Protein AF-A0A7Y3KXP4-F1 (afdb_monomer_lite)

Sequence (86 aa):
MMKRSAFWPRGLARHLLTHPGDLLILGRAGWRFRRVGWWRRAHFLPLPDEAYWEFRRVTAVGTEGELDVASTLAAAKWSLLQPRAR

Foldseek 3Di:
DDDQQDPDAPCLVVVCVVPVVLVVLQVVLVVLCVVVVCVVDVPCPVPDDSVVVVVVQCVVQNPPDRPHNVVVSVVSVVSVPDDRDD

pLDDT: mean 79.28, std 11.66, range [44.88, 93.94]

Structure (mmCIF, N/CA/C/O backbone):
data_AF-A0A7Y3KXP4-F1
#
_entry.id   AF-A0A7Y3KXP4-F1
#
loop_
_atom_site.group_PDB
_atom_site.id
_atom_site.type_symbol
_atom_site.label_atom_id
_atom_site.label_alt_id
_atom_site.label_comp_id
_atom_site.label_asym_id
_atom_site.label_entity_id
_atom_site.label_seq_id
_atom_site.pdbx_PDB_ins_code
_atom_site.Cartn_x
_atom_site.Cartn_y
_atom_site.Cartn_z
_atom_site.occupancy
_atom_site.B_iso_or_equiv
_atom_site.auth_seq_id
_atom_site.auth_comp_id
_atom_site.auth_asym_id
_atom_site.auth_atom_id
_atom_site.pdbx_PDB_model_num
ATOM 1 N N . MET A 1 1 ? -2.266 -1.762 -29.601 1.00 44.88 1 MET A N 1
ATOM 2 C CA . MET A 1 1 ? -1.614 -2.821 -28.799 1.00 44.88 1 MET A CA 1
ATOM 3 C C . MET A 1 1 ? -1.693 -2.405 -27.332 1.00 44.88 1 MET A C 1
ATOM 5 O O . MET A 1 1 ? -0.864 -1.624 -26.887 1.00 44.88 1 MET A O 1
ATOM 9 N N . MET A 1 2 ? -2.761 -2.794 -26.623 1.00 51.12 2 MET A N 1
ATOM 10 C CA . MET A 1 2 ? -2.944 -2.445 -25.204 1.00 51.12 2 MET A CA 1
ATOM 11 C C . MET A 1 2 ? -1.887 -3.183 -24.376 1.00 51.12 2 MET A C 1
ATOM 13 O O . MET A 1 2 ? -1.785 -4.408 -24.447 1.00 51.12 2 MET A O 1
ATOM 17 N N . LYS A 1 3 ? -1.048 -2.440 -23.647 1.00 56.47 3 LYS A N 1
ATOM 18 C CA . LYS A 1 3 ? -0.088 -3.025 -22.707 1.00 56.47 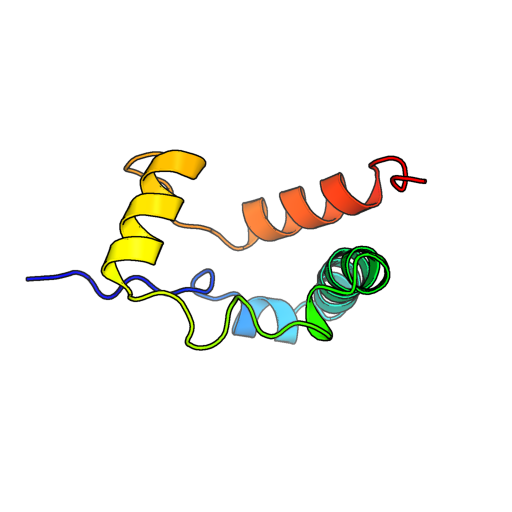3 LYS A CA 1
ATOM 19 C C . LYS A 1 3 ? -0.897 -3.606 -21.546 1.00 56.47 3 LYS A C 1
ATOM 21 O O . LYS A 1 3 ? -1.685 -2.885 -20.953 1.00 56.47 3 LYS A O 1
ATOM 26 N N . ARG A 1 4 ? -0.725 -4.898 -21.248 1.00 57.00 4 ARG A N 1
ATOM 27 C CA . ARG A 1 4 ? -1.371 -5.543 -20.095 1.00 57.00 4 ARG A CA 1
ATOM 28 C C . ARG A 1 4 ? -0.816 -4.920 -18.825 1.00 57.00 4 ARG A C 1
ATOM 30 O O . ARG A 1 4 ? 0.355 -5.126 -18.489 1.00 57.00 4 ARG A O 1
ATOM 37 N N . SER A 1 5 ? -1.639 -4.146 -18.146 1.00 60.84 5 SER A N 1
ATOM 38 C CA . SER A 1 5 ? -1.225 -3.434 -16.953 1.00 60.84 5 SER A CA 1
ATOM 39 C C . SER A 1 5 ? -1.437 -4.325 -15.746 1.00 60.84 5 SER A C 1
ATOM 41 O O . SER A 1 5 ? -2.564 -4.619 -15.356 1.00 60.84 5 SER A O 1
ATOM 43 N N . ALA A 1 6 ? -0.342 -4.796 -15.156 1.00 66.19 6 ALA A N 1
ATOM 44 C CA . ALA A 1 6 ? -0.435 -5.625 -13.969 1.00 66.19 6 ALA A CA 1
ATOM 45 C C . ALA A 1 6 ? -1.030 -4.807 -12.811 1.00 66.19 6 ALA A C 1
ATOM 47 O O . ALA A 1 6 ? -0.607 -3.687 -12.524 1.00 66.19 6 ALA A O 1
ATOM 48 N N . PHE A 1 7 ? -2.006 -5.392 -12.118 1.00 70.00 7 PHE A N 1
ATOM 49 C CA . PHE A 1 7 ? -2.519 -4.856 -10.854 1.00 70.00 7 PHE A CA 1
ATOM 50 C C . PHE A 1 7 ? -1.450 -4.815 -9.761 1.00 70.00 7 PHE A C 1
ATOM 52 O O . PHE A 1 7 ? -1.513 -3.991 -8.854 1.00 70.00 7 PHE A O 1
ATOM 59 N N . TRP A 1 8 ? -0.461 -5.700 -9.867 1.00 73.19 8 TRP A N 1
ATOM 60 C CA . TRP A 1 8 ? 0.578 -5.897 -8.872 1.00 73.19 8 TRP A CA 1
ATOM 61 C C . TRP A 1 8 ? 1.929 -5.391 -9.381 1.00 73.19 8 TRP A C 1
ATOM 63 O O . TRP A 1 8 ? 2.243 -5.613 -10.556 1.00 73.19 8 TRP A O 1
ATOM 73 N N . PRO A 1 9 ? 2.758 -4.792 -8.502 1.00 78.94 9 PRO A N 1
ATOM 74 C CA . PRO A 1 9 ? 4.142 -4.481 -8.822 1.00 78.94 9 PRO A CA 1
ATOM 75 C C . PRO A 1 9 ? 4.855 -5.720 -9.353 1.00 78.94 9 PRO A C 1
ATOM 77 O O . PRO A 1 9 ? 4.797 -6.804 -8.753 1.00 78.94 9 PRO A O 1
ATOM 80 N N . ARG A 1 10 ? 5.544 -5.571 -10.483 1.00 81.44 10 ARG A N 1
ATOM 81 C CA . ARG A 1 10 ? 6.338 -6.666 -11.041 1.00 81.44 10 ARG A CA 1
ATOM 82 C C . ARG A 1 10 ? 7.394 -7.092 -10.019 1.00 81.44 10 ARG A C 1
ATOM 84 O O . ARG A 1 10 ? 8.064 -6.261 -9.417 1.00 81.44 10 ARG A O 1
ATOM 91 N N . GLY A 1 11 ? 7.526 -8.400 -9.799 1.00 83.19 11 GLY A N 1
ATOM 92 C CA . GLY A 1 11 ? 8.502 -8.954 -8.854 1.00 83.19 11 GLY A CA 1
ATOM 93 C C . GLY A 1 11 ? 8.096 -8.909 -7.376 1.00 83.19 11 GLY A C 1
ATOM 94 O O . GLY A 1 11 ? 8.830 -9.461 -6.558 1.00 83.19 11 GLY A O 1
ATOM 95 N N . LEU A 1 12 ? 6.923 -8.360 -7.025 1.00 84.12 12 LEU A N 1
ATOM 96 C CA . LEU A 1 12 ? 6.448 -8.318 -5.635 1.00 84.12 12 LEU A CA 1
ATOM 97 C C . LEU A 1 12 ? 6.402 -9.709 -4.999 1.00 84.12 12 LEU A C 1
ATOM 99 O O . LEU A 1 12 ? 6.915 -9.903 -3.904 1.00 84.12 12 LEU A O 1
ATOM 103 N N . ALA A 1 13 ? 5.837 -10.693 -5.702 1.00 85.00 13 ALA A N 1
ATOM 104 C CA . ALA A 1 13 ? 5.734 -12.057 -5.189 1.00 85.00 13 ALA A CA 1
ATOM 105 C C . ALA A 1 13 ? 7.112 -12.637 -4.831 1.00 85.00 13 ALA A C 1
ATOM 107 O O . ALA A 1 13 ? 7.295 -13.179 -3.745 1.00 85.00 13 ALA A O 1
ATOM 108 N N . ARG A 1 14 ? 8.106 -12.455 -5.710 1.00 90.56 14 ARG A N 1
ATOM 109 C CA . ARG A 1 14 ? 9.480 -12.904 -5.461 1.00 90.56 14 ARG A CA 1
ATOM 110 C C . ARG A 1 14 ? 10.100 -12.176 -4.269 1.00 90.56 14 ARG A C 1
ATOM 112 O O . ARG A 1 14 ? 10.734 -12.826 -3.446 1.00 90.56 14 ARG A O 1
ATOM 119 N N . HIS A 1 15 ? 9.901 -10.862 -4.167 1.00 89.31 15 HIS A N 1
ATOM 120 C CA . HIS A 1 15 ? 10.408 -10.063 -3.049 1.00 89.31 15 HIS A CA 1
ATOM 121 C C . HIS A 1 15 ? 9.839 -10.525 -1.706 1.00 89.31 15 HIS A C 1
ATOM 123 O O . HIS A 1 15 ? 10.578 -10.660 -0.739 1.00 89.31 15 HIS A O 1
ATOM 129 N N . LEU A 1 16 ? 8.540 -10.821 -1.648 1.00 88.69 16 LEU A N 1
ATOM 130 C CA . LEU A 1 16 ? 7.891 -11.276 -0.416 1.00 88.69 16 LEU A CA 1
ATOM 131 C C . LEU A 1 16 ? 8.330 -12.678 0.009 1.00 88.69 16 LEU A C 1
ATOM 133 O O . LEU A 1 16 ? 8.364 -12.961 1.204 1.00 88.69 16 LEU A O 1
ATOM 137 N N . LEU A 1 17 ? 8.702 -13.534 -0.945 1.00 90.50 17 LEU A N 1
ATOM 138 C CA . LEU A 1 17 ? 9.293 -14.838 -0.643 1.00 90.50 17 LEU A CA 1
ATOM 139 C C . LEU A 1 17 ? 10.706 -14.710 -0.058 1.00 90.50 17 LEU A C 1
ATOM 141 O O . LEU A 1 17 ? 11.073 -15.502 0.804 1.00 90.50 17 LEU A O 1
ATOM 145 N N . THR A 1 18 ? 11.494 -13.726 -0.501 1.00 93.94 18 THR A N 1
ATOM 146 C CA . THR A 1 18 ? 12.855 -13.504 0.015 1.00 93.94 18 THR A CA 1
ATOM 147 C C . THR A 1 18 ? 12.895 -12.638 1.278 1.00 93.94 18 THR A C 1
ATOM 149 O O . THR A 1 18 ? 13.834 -12.762 2.059 1.00 93.94 18 THR A O 1
ATOM 152 N N . HIS A 1 19 ? 11.873 -11.807 1.516 1.00 89.81 19 HIS A N 1
ATOM 153 C CA . HIS A 1 19 ? 11.773 -10.889 2.658 1.00 89.81 19 HIS A CA 1
ATOM 154 C C . HIS A 1 19 ? 10.449 -11.082 3.422 1.00 89.81 19 HIS A C 1
ATOM 156 O O . HIS A 1 19 ? 9.523 -10.274 3.296 1.00 89.81 19 HIS A O 1
ATOM 162 N N . PRO A 1 20 ? 10.337 -12.113 4.280 1.00 89.75 20 PRO A N 1
ATOM 163 C CA . PRO A 1 20 ? 9.085 -12.422 4.979 1.00 89.75 20 PRO A CA 1
ATOM 164 C C . PRO A 1 20 ? 8.635 -11.318 5.953 1.00 89.75 20 PRO A C 1
ATOM 166 O O . PRO A 1 20 ? 7.446 -11.190 6.243 1.00 89.75 20 PRO A O 1
ATOM 169 N N . GLY A 1 21 ? 9.554 -10.476 6.439 1.00 91.62 21 GLY A N 1
ATOM 170 C CA . GLY A 1 21 ? 9.212 -9.320 7.275 1.00 91.62 21 GLY A CA 1
ATOM 171 C C . GLY A 1 21 ? 8.362 -8.275 6.541 1.00 91.62 21 GLY A C 1
ATOM 172 O O . GLY A 1 21 ? 7.437 -7.709 7.125 1.00 91.62 21 GLY A O 1
ATOM 173 N N . ASP A 1 22 ? 8.604 -8.070 5.245 1.00 91.81 22 ASP A N 1
ATOM 174 C CA . ASP A 1 22 ? 7.853 -7.110 4.430 1.00 91.81 22 ASP A CA 1
ATOM 175 C C . ASP A 1 22 ? 6.416 -7.580 4.172 1.00 91.81 22 ASP A C 1
ATOM 177 O O . ASP A 1 22 ? 5.489 -6.766 4.116 1.00 91.81 22 ASP A O 1
ATOM 181 N N . LEU A 1 23 ? 6.198 -8.898 4.125 1.00 90.38 23 LEU A N 1
ATOM 182 C CA . LEU A 1 23 ? 4.857 -9.479 4.070 1.00 90.38 23 LEU A CA 1
ATOM 183 C C . LEU A 1 23 ? 4.027 -9.076 5.296 1.00 90.38 23 LEU A C 1
ATOM 185 O O . LEU A 1 23 ? 2.856 -8.719 5.159 1.00 90.38 23 LEU A O 1
ATOM 189 N N . LEU A 1 24 ? 4.635 -9.066 6.488 1.00 92.62 24 LEU A N 1
ATOM 190 C CA . LEU A 1 24 ? 3.958 -8.621 7.707 1.00 92.62 24 LEU A CA 1
ATOM 191 C C . LEU A 1 24 ? 3.623 -7.128 7.659 1.00 92.62 24 LEU A C 1
ATOM 193 O O . LEU A 1 24 ? 2.556 -6.732 8.128 1.00 92.62 24 LEU A O 1
ATOM 197 N N . ILE A 1 25 ? 4.494 -6.294 7.086 1.00 93.00 25 ILE A N 1
ATOM 198 C CA . ILE A 1 25 ? 4.241 -4.854 6.927 1.00 93.00 25 ILE A CA 1
ATOM 199 C C . ILE A 1 25 ? 3.032 -4.629 6.016 1.00 93.00 25 ILE A C 1
ATOM 201 O O . ILE A 1 25 ? 2.088 -3.940 6.414 1.00 93.00 25 ILE A O 1
ATOM 205 N N . LEU A 1 26 ? 3.026 -5.252 4.834 1.00 90.44 26 LEU A N 1
ATOM 206 C CA . LEU A 1 26 ? 1.913 -5.164 3.886 1.00 90.44 26 LEU A CA 1
ATOM 207 C C . LEU A 1 26 ? 0.615 -5.704 4.494 1.00 90.44 26 LEU A C 1
ATOM 209 O O . LEU A 1 26 ? -0.423 -5.044 4.427 1.00 90.44 26 LEU A O 1
ATOM 213 N N . GLY A 1 27 ? 0.683 -6.859 5.160 1.00 90.69 27 GLY A N 1
ATOM 214 C CA . GLY A 1 27 ? -0.458 -7.463 5.842 1.00 90.69 27 GLY A CA 1
ATOM 215 C C . GLY A 1 27 ? -1.031 -6.560 6.936 1.00 90.69 27 GLY A C 1
ATOM 216 O O . GLY A 1 27 ? -2.243 -6.361 7.001 1.00 90.69 27 GLY A O 1
ATOM 217 N N . ARG A 1 28 ? -0.181 -5.941 7.768 1.00 91.31 28 ARG A N 1
ATOM 2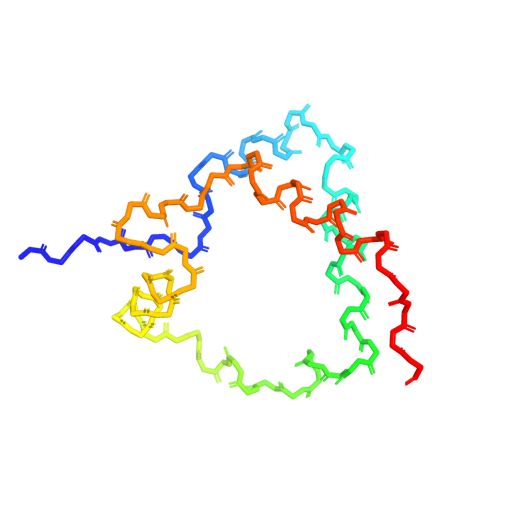18 C CA . ARG A 1 28 ? -0.616 -5.001 8.818 1.00 91.31 28 ARG A CA 1
ATOM 219 C C . ARG A 1 28 ? -1.227 -3.734 8.232 1.00 91.31 28 ARG A C 1
ATOM 221 O O . ARG A 1 28 ? -2.229 -3.260 8.768 1.00 91.31 28 ARG A O 1
ATOM 228 N N . ALA A 1 29 ? -0.649 -3.192 7.159 1.00 90.00 29 ALA A N 1
ATOM 229 C CA . ALA A 1 29 ? -1.195 -2.028 6.469 1.00 90.00 29 ALA A CA 1
ATOM 230 C C . ALA A 1 29 ? -2.587 -2.345 5.894 1.00 90.00 29 ALA A C 1
ATOM 232 O O . ALA A 1 29 ? -3.546 -1.631 6.185 1.00 90.00 29 ALA A O 1
ATOM 233 N N . GLY A 1 30 ? -2.735 -3.482 5.205 1.00 86.75 30 GLY A N 1
ATOM 234 C CA . GLY A 1 30 ? -4.025 -3.974 4.710 1.00 86.75 30 GLY A CA 1
ATOM 235 C C . GLY A 1 30 ? -5.048 -4.213 5.827 1.00 86.75 30 GLY A C 1
ATOM 236 O O . GLY A 1 30 ? -6.211 -3.817 5.726 1.00 86.75 30 GLY A O 1
ATOM 237 N N . TRP A 1 31 ? -4.615 -4.789 6.952 1.00 87.00 31 TRP A N 1
ATOM 238 C CA . TRP A 1 31 ? -5.489 -5.080 8.090 1.00 87.00 31 TRP A CA 1
ATOM 239 C C . TRP A 1 31 ? -6.090 -3.830 8.737 1.00 87.00 31 TRP A C 1
ATOM 241 O O . TRP A 1 31 ? -7.198 -3.892 9.275 1.00 87.00 31 TRP A O 1
ATOM 251 N N . ARG A 1 32 ? -5.411 -2.675 8.669 1.00 85.44 32 ARG A N 1
ATOM 252 C CA . ARG A 1 32 ? -5.968 -1.401 9.162 1.00 85.44 32 ARG A CA 1
ATOM 253 C C . ARG A 1 32 ? -7.263 -1.041 8.446 1.00 85.44 32 ARG A C 1
ATOM 255 O O . ARG A 1 32 ? -8.200 -0.584 9.099 1.00 85.44 32 ARG A O 1
ATOM 262 N N . PHE A 1 33 ? -7.357 -1.329 7.149 1.00 75.62 33 PHE A N 1
ATOM 263 C CA . PHE A 1 33 ? -8.579 -1.088 6.394 1.00 75.62 33 PHE A CA 1
ATOM 264 C C . PHE A 1 33 ? -9.730 -1.979 6.875 1.00 75.62 33 PHE A C 1
ATOM 266 O O . PHE A 1 33 ? -10.875 -1.559 6.802 1.00 75.62 33 PHE A O 1
ATOM 273 N N . ARG A 1 34 ? -9.497 -3.158 7.473 1.00 78.31 34 ARG A N 1
ATOM 274 C CA . ARG A 1 34 ? -10.568 -4.088 7.906 1.00 78.31 34 ARG A CA 1
ATOM 275 C C . ARG A 1 34 ? -11.702 -3.424 8.708 1.00 78.31 34 ARG A C 1
ATOM 277 O O . ARG A 1 34 ? -12.853 -3.849 8.585 1.00 78.31 34 ARG A O 1
ATOM 284 N N . ARG A 1 35 ? -11.396 -2.392 9.508 1.00 71.94 35 ARG A N 1
ATOM 285 C CA . ARG A 1 35 ? -12.379 -1.653 10.325 1.00 71.94 35 ARG A CA 1
ATOM 286 C C . ARG A 1 35 ? -13.387 -0.845 9.512 1.00 71.94 35 ARG A C 1
ATOM 288 O O . ARG A 1 35 ? -14.531 -0.764 9.933 1.00 71.94 35 ARG A O 1
ATOM 295 N N . VAL A 1 36 ? -13.010 -0.336 8.338 1.00 74.69 36 VAL A N 1
ATOM 296 C CA . VAL A 1 36 ? -13.950 0.348 7.430 1.00 74.69 36 VAL A CA 1
ATOM 297 C C . VAL A 1 36 ? -14.876 -0.630 6.701 1.00 74.69 36 VAL A C 1
ATOM 299 O O . VAL A 1 36 ? -15.683 -0.225 5.874 1.00 74.69 36 VAL A O 1
ATOM 302 N N . GLY A 1 37 ? -14.781 -1.936 6.990 1.00 71.81 37 GLY A N 1
ATOM 303 C CA . GLY A 1 37 ? -15.677 -2.935 6.412 1.00 71.81 37 GLY A CA 1
ATOM 304 C C . GLY A 1 37 ? -15.552 -3.058 4.893 1.00 71.81 37 GLY A C 1
ATOM 305 O O . GLY A 1 37 ? -16.417 -3.669 4.280 1.00 71.81 37 GLY A O 1
ATOM 306 N N . TRP A 1 38 ? -14.479 -2.528 4.292 1.00 70.31 38 TRP A N 1
ATOM 307 C CA . TRP A 1 38 ? -14.247 -2.559 2.841 1.00 70.31 38 TRP A CA 1
ATOM 308 C C . TRP A 1 38 ? -14.322 -3.981 2.271 1.00 70.31 38 TRP A C 1
ATOM 310 O O . TRP A 1 38 ? -14.880 -4.192 1.212 1.00 70.31 38 TRP A O 1
ATOM 320 N N . TRP A 1 39 ? -13.827 -4.970 3.015 1.00 71.31 39 TRP A N 1
ATOM 321 C CA . TRP A 1 39 ? -13.898 -6.393 2.681 1.00 71.31 39 TRP A CA 1
ATOM 322 C C . TRP A 1 39 ? -15.291 -7.021 2.866 1.00 71.31 39 TRP A C 1
ATOM 324 O O . TRP A 1 39 ? -15.570 -8.062 2.286 1.00 71.31 39 TRP A O 1
ATOM 334 N N . ARG A 1 40 ? -16.172 -6.410 3.674 1.00 73.25 40 ARG A N 1
ATOM 335 C CA . ARG A 1 40 ? -17.558 -6.872 3.884 1.00 73.25 40 ARG A CA 1
ATOM 336 C C . ARG A 1 40 ? -18.497 -6.410 2.777 1.00 73.25 40 ARG A C 1
ATOM 338 O O . ARG A 1 40 ? -19.547 -7.013 2.592 1.00 73.25 40 ARG A O 1
ATOM 345 N N . ARG A 1 41 ? -18.148 -5.333 2.070 1.00 67.81 41 ARG A N 1
ATOM 346 C CA . ARG A 1 41 ? -18.895 -4.867 0.906 1.00 67.81 41 ARG A CA 1
ATOM 347 C C . ARG A 1 41 ? -18.031 -5.046 -0.329 1.00 67.81 41 ARG A C 1
ATOM 349 O O . ARG A 1 41 ? -17.084 -4.299 -0.537 1.00 67.81 41 ARG A O 1
ATOM 356 N N . ALA A 1 42 ? -18.380 -6.022 -1.156 1.00 62.34 42 ALA A N 1
ATOM 357 C CA . ALA A 1 42 ? -17.684 -6.335 -2.399 1.00 62.34 42 ALA A CA 1
ATOM 358 C C . ALA A 1 42 ? -17.894 -5.263 -3.495 1.00 62.34 42 ALA A C 1
ATOM 360 O O . ALA A 1 42 ? -18.149 -5.593 -4.642 1.00 62.34 42 ALA A O 1
ATOM 361 N N . HIS A 1 43 ? -17.778 -3.968 -3.178 1.00 57.00 43 HIS A N 1
ATOM 362 C CA . HIS A 1 43 ? -17.894 -2.880 -4.160 1.00 57.00 43 HIS A CA 1
ATOM 363 C C . HIS A 1 43 ? -16.750 -2.871 -5.191 1.00 57.00 43 HIS A C 1
ATOM 365 O O . HIS A 1 43 ? -16.785 -2.092 -6.136 1.00 57.00 43 HIS A O 1
ATOM 371 N N . PHE A 1 44 ? -15.731 -3.711 -4.991 1.00 59.62 44 PHE A N 1
ATOM 372 C CA . PHE A 1 44 ? -14.528 -3.814 -5.822 1.00 59.62 44 PHE A CA 1
ATOM 373 C C . PHE A 1 44 ? -14.425 -5.170 -6.537 1.00 59.62 44 PHE A C 1
ATOM 375 O O . PHE A 1 44 ? -13.352 -5.528 -7.021 1.00 59.62 44 PHE A O 1
ATOM 382 N N . LEU A 1 45 ? -15.513 -5.949 -6.544 1.00 65.06 45 LEU A N 1
ATOM 383 C CA . LEU A 1 45 ? -15.629 -7.178 -7.321 1.00 65.06 45 LEU A CA 1
ATOM 384 C C . LEU A 1 45 ? -16.820 -7.035 -8.285 1.00 65.06 45 LEU A C 1
ATOM 386 O O . LEU A 1 45 ? -17.942 -6.853 -7.812 1.00 65.06 45 LEU A O 1
ATOM 390 N N . PRO A 1 46 ? -16.599 -7.106 -9.611 1.00 64.38 46 PRO A N 1
ATOM 391 C CA . PRO A 1 46 ? -15.366 -7.535 -10.278 1.00 64.38 46 PRO A CA 1
ATOM 392 C C . PRO A 1 46 ? -14.234 -6.505 -10.155 1.00 64.38 46 PRO A C 1
ATOM 394 O O . PRO A 1 46 ? -14.485 -5.304 -10.051 1.00 64.38 46 PRO A O 1
ATOM 397 N N . LEU A 1 47 ? -12.987 -6.999 -10.122 1.00 70.38 47 LEU A N 1
ATOM 398 C CA . LEU A 1 47 ? -11.798 -6.151 -10.233 1.00 70.38 47 LEU A CA 1
ATOM 399 C C . LEU A 1 47 ? -12.018 -5.174 -11.397 1.00 70.38 47 LEU A C 1
ATOM 401 O O . LEU A 1 47 ? -12.552 -5.603 -12.425 1.00 70.38 47 LEU A O 1
ATOM 405 N N . PRO A 1 48 ? -11.675 -3.884 -11.238 1.00 71.19 48 PRO A N 1
ATOM 406 C CA . PRO A 1 48 ? -11.920 -2.914 -12.292 1.00 71.19 48 PRO A CA 1
ATOM 407 C C . PRO A 1 48 ? -11.298 -3.388 -13.602 1.00 71.19 48 PRO A C 1
ATOM 409 O O . PRO A 1 48 ? -10.225 -3.984 -13.580 1.00 71.19 48 PRO A O 1
ATOM 412 N N . ASP A 1 49 ? -11.955 -3.099 -14.725 1.00 80.50 49 ASP A N 1
ATOM 413 C CA . ASP A 1 49 ? -11.387 -3.375 -16.043 1.00 80.50 49 ASP A CA 1
ATOM 414 C C . ASP A 1 49 ? -9.968 -2.788 -16.165 1.00 80.50 49 ASP A C 1
ATOM 416 O O . ASP A 1 49 ? -9.651 -1.753 -15.563 1.00 80.50 49 ASP A O 1
ATOM 420 N N . GLU A 1 50 ? -9.108 -3.451 -16.941 1.00 80.19 50 GLU A N 1
ATOM 421 C CA . GLU A 1 50 ? -7.704 -3.062 -17.103 1.00 80.19 50 GLU A CA 1
ATOM 422 C C . GLU A 1 50 ? -7.561 -1.600 -17.559 1.00 80.19 50 GLU A C 1
ATOM 424 O O . GLU A 1 50 ? -6.662 -0.901 -17.087 1.00 80.19 50 GLU A O 1
ATOM 429 N N . ALA A 1 51 ? -8.473 -1.094 -18.401 1.00 82.75 51 ALA A N 1
ATOM 430 C CA . ALA A 1 51 ? -8.450 0.292 -18.863 1.00 82.75 51 ALA A CA 1
ATOM 431 C C . ALA A 1 51 ? -8.788 1.285 -17.743 1.00 82.75 51 ALA A C 1
ATOM 433 O O . ALA A 1 51 ? -8.161 2.341 -17.631 1.00 82.75 51 ALA A O 1
ATOM 434 N N . TYR A 1 52 ? -9.740 0.941 -16.870 1.00 83.56 52 TYR A N 1
ATOM 435 C CA . TYR A 1 52 ? -10.039 1.767 -15.702 1.00 83.56 52 TYR A CA 1
ATOM 436 C C . TYR A 1 52 ? -8.884 1.744 -14.699 1.00 83.56 52 TYR A C 1
ATOM 438 O O . TYR A 1 52 ? -8.546 2.776 -14.117 1.00 83.56 52 TYR A O 1
ATOM 446 N N . TRP A 1 53 ? -8.242 0.589 -14.510 1.00 81.12 53 TRP A N 1
ATOM 447 C CA . TRP A 1 53 ? -7.053 0.488 -13.668 1.00 81.12 53 TRP A CA 1
ATOM 448 C C . TRP A 1 53 ? -5.882 1.310 -14.216 1.00 81.12 53 TRP A C 1
ATOM 450 O O . TRP A 1 53 ? -5.217 2.006 -13.448 1.00 81.12 53 TRP A O 1
ATOM 460 N N . GLU A 1 54 ? -5.654 1.272 -15.530 1.00 82.31 54 GLU A N 1
ATOM 461 C CA . GLU A 1 54 ? -4.676 2.119 -16.218 1.00 82.31 54 GLU A CA 1
ATOM 462 C C . GLU A 1 54 ? -4.942 3.593 -15.973 1.00 82.31 54 GLU A C 1
ATOM 464 O O . GLU A 1 54 ? -4.068 4.296 -15.466 1.00 82.31 54 GLU A O 1
ATOM 469 N N . PHE A 1 55 ? -6.170 4.034 -16.241 1.00 84.00 5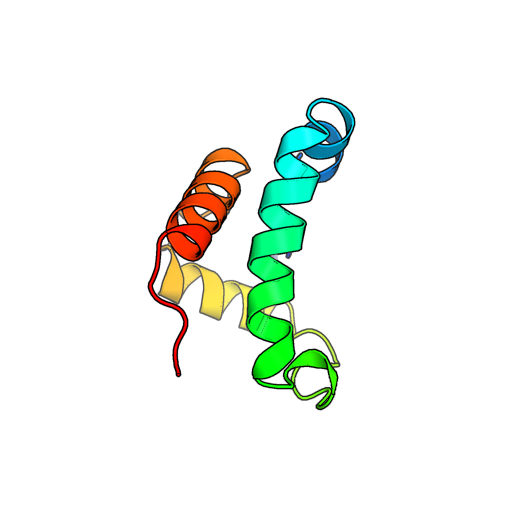5 PHE A N 1
ATOM 470 C CA . PHE A 1 55 ? -6.595 5.402 -15.991 1.00 84.00 55 PHE A CA 1
ATOM 471 C C . PHE A 1 55 ? -6.328 5.809 -14.537 1.00 84.00 55 PHE A C 1
ATOM 473 O O . PHE A 1 55 ? -5.642 6.798 -14.284 1.00 84.00 55 PHE A O 1
ATOM 480 N N . ARG A 1 56 ? -6.791 5.008 -13.566 1.00 83.94 56 ARG A N 1
ATOM 481 C CA . ARG A 1 56 ? -6.618 5.297 -12.135 1.00 83.94 56 ARG A CA 1
ATOM 482 C C . ARG A 1 56 ? -5.154 5.374 -11.724 1.00 83.94 56 ARG A C 1
ATOM 484 O O . ARG A 1 56 ? -4.813 6.235 -10.915 1.00 83.94 56 ARG A O 1
ATOM 491 N N . ARG A 1 57 ? -4.300 4.498 -12.254 1.00 82.06 57 ARG A N 1
ATOM 492 C CA . ARG A 1 57 ? -2.868 4.500 -11.944 1.00 82.06 57 ARG A CA 1
ATOM 493 C C . ARG A 1 57 ? -2.177 5.719 -12.533 1.00 82.06 57 ARG A C 1
ATOM 495 O O . ARG A 1 57 ? -1.475 6.399 -11.797 1.00 82.06 57 ARG A O 1
ATOM 502 N N . VAL A 1 58 ? -2.421 6.028 -13.808 1.00 84.31 58 VAL A N 1
ATOM 503 C CA . VAL A 1 58 ? -1.853 7.211 -14.469 1.00 84.31 58 VAL A CA 1
ATOM 504 C C . VAL A 1 58 ? -2.293 8.489 -13.757 1.00 84.31 58 VAL A C 1
ATOM 506 O O . VAL A 1 58 ? -1.472 9.367 -13.525 1.00 84.31 58 VAL A O 1
ATOM 509 N N . THR A 1 59 ? -3.555 8.589 -13.332 1.00 84.00 59 THR A N 1
ATOM 510 C CA . THR A 1 59 ? -4.019 9.746 -12.551 1.00 84.00 59 THR A CA 1
ATOM 511 C C . THR A 1 59 ? -3.369 9.824 -11.166 1.00 84.00 59 THR A C 1
ATOM 513 O O . THR A 1 59 ? -3.109 10.920 -10.682 1.00 84.00 59 THR A O 1
ATOM 516 N N . ALA A 1 60 ? -3.121 8.690 -10.506 1.00 80.75 60 ALA A N 1
ATOM 517 C CA . ALA A 1 60 ? -2.592 8.671 -9.141 1.00 80.75 60 ALA A CA 1
ATOM 518 C C . ALA A 1 60 ? -1.061 8.802 -9.059 1.00 80.75 60 ALA A C 1
ATOM 520 O O . ALA A 1 60 ? -0.558 9.362 -8.088 1.00 80.75 60 ALA A O 1
ATOM 521 N N . VAL A 1 61 ? -0.330 8.255 -10.034 1.00 75.12 61 VAL A N 1
ATOM 522 C CA . VAL A 1 61 ? 1.139 8.095 -10.004 1.00 75.12 61 VAL A CA 1
ATOM 523 C C . VAL A 1 61 ? 1.825 8.803 -11.185 1.00 75.12 61 VAL A C 1
ATOM 525 O O . VAL A 1 61 ? 3.034 8.999 -11.163 1.00 75.12 61 VAL A O 1
ATOM 528 N N . GLY A 1 62 ? 1.073 9.237 -12.201 1.00 80.06 62 GLY A N 1
ATOM 529 C CA . GLY A 1 62 ? 1.602 9.844 -13.427 1.00 80.06 62 GLY A CA 1
ATOM 530 C C . GLY A 1 62 ? 1.845 8.835 -14.558 1.00 80.06 62 GLY A C 1
ATOM 531 O O . GLY A 1 62 ? 1.745 7.621 -14.376 1.00 80.06 62 GLY A O 1
ATOM 532 N N . THR A 1 63 ? 2.165 9.343 -15.752 1.00 66.00 63 THR A N 1
ATOM 533 C CA . THR A 1 63 ? 2.344 8.577 -17.007 1.00 66.00 63 THR A CA 1
ATOM 534 C C . THR A 1 63 ? 3.527 7.602 -16.996 1.00 66.00 63 THR A C 1
ATOM 536 O O . THR A 1 63 ? 3.558 6.676 -17.802 1.00 66.00 63 THR A O 1
ATOM 539 N N . GLU A 1 64 ? 4.474 7.782 -16.076 1.00 65.62 64 GLU A N 1
ATOM 540 C CA . GLU A 1 64 ? 5.646 6.913 -15.867 1.00 65.62 64 GLU A CA 1
ATOM 541 C C . GLU A 1 64 ? 5.493 5.999 -14.640 1.00 65.62 64 GLU A C 1
ATOM 543 O O . GLU A 1 64 ? 6.391 5.227 -14.310 1.00 65.62 64 GLU A O 1
ATOM 548 N N . GLY A 1 65 ? 4.350 6.079 -13.952 1.00 61.91 65 GLY A N 1
ATOM 549 C CA . GLY A 1 65 ? 4.106 5.440 -12.667 1.00 61.91 65 GLY A CA 1
ATOM 550 C C . GLY A 1 65 ? 3.863 3.938 -12.760 1.00 61.91 65 GLY A C 1
ATOM 551 O O . GLY A 1 65 ? 2.759 3.469 -12.473 1.00 61.91 65 GLY A O 1
ATOM 552 N N . GLU A 1 66 ? 4.875 3.155 -13.140 1.00 68.69 66 GLU A N 1
ATOM 553 C CA . GLU A 1 66 ? 4.884 1.744 -12.757 1.00 68.69 66 GLU A CA 1
ATOM 554 C C . GLU A 1 66 ? 4.982 1.664 -11.228 1.00 68.69 66 GLU A C 1
ATOM 556 O O . GLU A 1 66 ? 5.851 2.266 -10.599 1.00 68.69 66 GLU A O 1
ATOM 561 N N . LEU A 1 67 ? 4.059 0.923 -10.613 1.00 74.12 67 LEU A N 1
ATOM 562 C CA . LEU A 1 67 ? 4.172 0.601 -9.197 1.00 74.12 67 LEU A CA 1
ATOM 563 C C . LEU A 1 67 ? 5.345 -0.364 -9.041 1.00 74.12 67 LEU A C 1
ATOM 565 O O . LEU A 1 67 ? 5.264 -1.510 -9.485 1.00 74.12 67 LEU A O 1
ATOM 569 N N . ASP A 1 68 ? 6.426 0.090 -8.417 1.00 84.69 68 ASP A N 1
ATOM 570 C CA . ASP A 1 68 ? 7.547 -0.760 -8.042 1.00 84.69 68 ASP A CA 1
ATOM 571 C C . ASP A 1 68 ? 7.386 -1.297 -6.608 1.00 84.69 68 ASP A C 1
ATOM 573 O O . ASP A 1 68 ? 6.528 -0.879 -5.816 1.00 84.69 68 ASP A O 1
ATOM 577 N N . VAL A 1 69 ? 8.197 -2.299 -6.270 1.00 87.50 69 VAL A N 1
ATOM 578 C CA . VAL A 1 69 ? 8.144 -2.938 -4.949 1.00 87.50 69 VAL A CA 1
ATOM 579 C C . VAL A 1 69 ? 8.565 -1.956 -3.850 1.00 87.50 69 VAL A C 1
ATOM 581 O O . VAL A 1 69 ? 7.949 -1.929 -2.783 1.00 87.50 69 VAL A O 1
ATOM 584 N N . ALA A 1 70 ? 9.573 -1.121 -4.113 1.00 88.88 70 ALA A N 1
ATOM 585 C CA . ALA A 1 70 ? 10.125 -0.191 -3.134 1.00 88.88 70 ALA A CA 1
ATOM 586 C C . ALA A 1 70 ? 9.105 0.876 -2.713 1.00 88.88 70 ALA A C 1
ATOM 588 O O . ALA A 1 70 ? 8.855 1.047 -1.517 1.00 88.88 70 ALA A O 1
ATOM 589 N N . SER A 1 71 ? 8.449 1.531 -3.672 1.00 85.38 71 SER A N 1
ATOM 590 C CA . SER A 1 71 ? 7.420 2.541 -3.410 1.00 85.38 71 SER A CA 1
ATOM 591 C C . SER A 1 71 ? 6.193 1.925 -2.749 1.00 85.38 71 SER A C 1
ATOM 593 O O . SER A 1 71 ? 5.618 2.522 -1.841 1.00 85.38 71 SER A O 1
ATOM 595 N N . THR A 1 72 ? 5.832 0.691 -3.121 1.00 87.88 72 THR A N 1
ATOM 596 C CA . THR A 1 72 ? 4.740 -0.049 -2.468 1.00 87.88 72 THR A CA 1
ATOM 597 C C . THR A 1 72 ? 5.028 -0.273 -0.980 1.00 87.88 72 THR A C 1
ATOM 599 O O . THR A 1 72 ? 4.172 -0.026 -0.126 1.00 87.88 72 THR A O 1
ATOM 602 N N . LEU A 1 73 ? 6.249 -0.693 -0.638 1.00 91.88 73 LEU A N 1
ATOM 603 C CA . LEU A 1 73 ? 6.662 -0.881 0.754 1.00 91.88 73 LEU A CA 1
ATOM 604 C C . LEU A 1 73 ? 6.795 0.445 1.505 1.00 91.88 73 LEU A C 1
ATOM 606 O O . LEU A 1 73 ? 6.399 0.521 2.669 1.00 91.88 73 LEU A O 1
ATOM 610 N N . ALA A 1 74 ? 7.314 1.490 0.858 1.00 90.69 74 ALA A N 1
ATOM 611 C CA . ALA A 1 74 ? 7.388 2.829 1.432 1.00 90.69 74 ALA A CA 1
ATOM 612 C C . ALA A 1 74 ? 5.988 3.358 1.781 1.00 90.6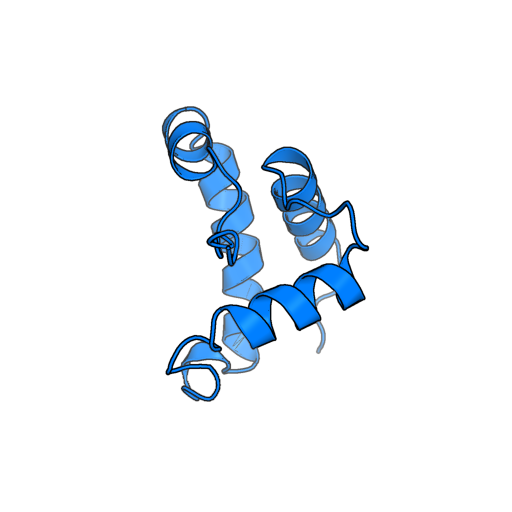9 74 ALA A C 1
ATOM 614 O O . ALA A 1 74 ? 5.763 3.800 2.909 1.00 90.69 74 ALA A O 1
ATOM 615 N N . ALA A 1 75 ? 5.023 3.214 0.869 1.00 88.38 75 ALA A N 1
ATOM 616 C CA . ALA A 1 75 ? 3.629 3.581 1.099 1.00 88.38 75 ALA A CA 1
ATOM 617 C C . ALA A 1 75 ? 2.999 2.775 2.249 1.00 88.38 75 ALA A C 1
ATOM 619 O O . ALA A 1 75 ? 2.306 3.338 3.100 1.00 88.38 75 ALA A O 1
ATOM 620 N N . ALA A 1 76 ? 3.272 1.469 2.333 1.00 91.25 76 ALA A N 1
ATOM 621 C CA . ALA A 1 76 ? 2.776 0.632 3.424 1.00 91.25 76 ALA A CA 1
ATOM 622 C C . ALA A 1 76 ? 3.362 1.041 4.784 1.00 91.25 76 ALA A C 1
ATOM 624 O O . ALA A 1 76 ? 2.619 1.188 5.757 1.00 91.25 76 ALA A O 1
ATOM 625 N N . LYS A 1 77 ? 4.675 1.292 4.852 1.00 93.81 77 LYS A N 1
ATOM 626 C CA . LYS A 1 77 ? 5.348 1.803 6.057 1.00 93.81 77 LYS A CA 1
ATOM 627 C C . LYS A 1 77 ? 4.773 3.157 6.469 1.00 93.81 77 LYS A C 1
ATOM 629 O O . LYS A 1 77 ? 4.391 3.325 7.625 1.00 93.81 77 LYS A O 1
ATOM 634 N N . TRP A 1 78 ? 4.619 4.079 5.519 1.00 92.31 78 TRP A N 1
ATOM 635 C CA . TRP A 1 78 ? 3.991 5.380 5.751 1.00 92.31 78 TRP A CA 1
ATOM 636 C C . TRP A 1 78 ? 2.563 5.244 6.298 1.00 92.31 78 TRP A C 1
ATOM 638 O O . TRP A 1 78 ? 2.225 5.892 7.287 1.00 92.31 78 TRP A O 1
ATOM 648 N N . SER A 1 79 ? 1.744 4.350 5.733 1.00 90.19 79 SER A N 1
ATOM 649 C CA . SER A 1 79 ? 0.371 4.084 6.193 1.00 90.19 79 SER A CA 1
ATOM 650 C C . SER A 1 79 ? 0.314 3.603 7.649 1.00 90.19 79 SER A C 1
ATOM 652 O O . SER A 1 79 ? -0.592 3.968 8.406 1.00 90.19 79 SER A O 1
ATOM 654 N N . LEU A 1 80 ? 1.296 2.802 8.075 1.00 90.88 80 LEU A N 1
ATOM 655 C CA . LEU A 1 80 ? 1.385 2.333 9.457 1.00 90.88 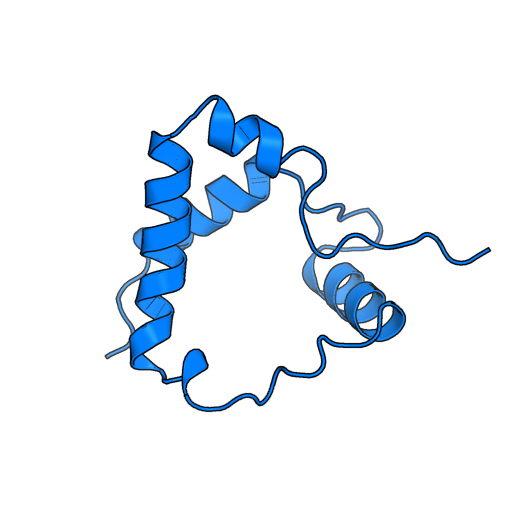80 LEU A CA 1
ATOM 656 C C . LEU A 1 80 ? 1.703 3.460 10.447 1.00 90.88 80 LEU A C 1
ATOM 658 O O . LEU A 1 80 ? 1.212 3.388 11.576 1.00 90.88 80 LEU A O 1
ATOM 662 N N . LEU A 1 81 ? 2.455 4.480 10.017 1.00 92.19 81 LEU A N 1
ATOM 663 C CA . LEU A 1 81 ? 2.788 5.667 10.813 1.00 92.19 81 LEU A CA 1
ATOM 664 C C . LEU A 1 81 ? 1.614 6.641 10.949 1.00 92.19 81 LEU A C 1
ATOM 666 O O . LEU A 1 81 ? 1.563 7.399 11.915 1.00 92.19 81 LEU A O 1
ATOM 670 N N . GLN A 1 82 ? 0.657 6.616 10.018 1.00 89.38 82 GLN A N 1
ATOM 671 C CA . GLN A 1 82 ? -0.482 7.523 10.084 1.00 89.38 82 GLN A CA 1
ATOM 672 C C . GLN A 1 82 ? -1.356 7.239 11.317 1.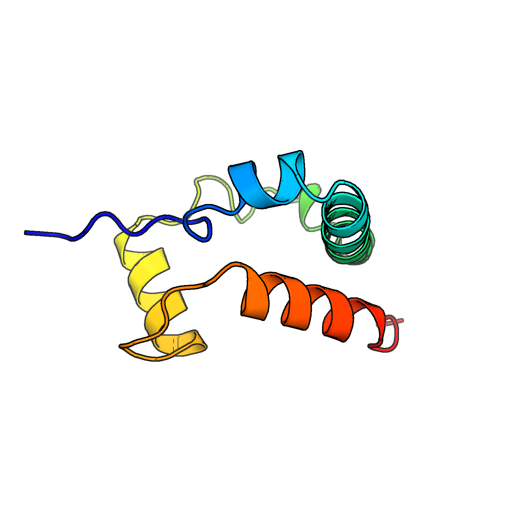00 89.38 82 GLN A C 1
ATOM 674 O O . GLN A 1 82 ? -1.584 6.063 11.664 1.00 89.38 82 GLN A O 1
ATOM 679 N N . PRO A 1 83 ? -1.917 8.284 11.958 1.00 85.25 83 PRO A N 1
ATOM 680 C CA . PRO A 1 83 ? -2.934 8.117 12.984 1.00 85.25 83 PRO A CA 1
ATOM 681 C C . PRO A 1 83 ? -4.061 7.227 12.463 1.00 85.25 83 PRO A C 1
ATOM 683 O O . PRO A 1 83 ? -4.437 7.266 11.290 1.00 85.25 83 PRO A O 1
ATOM 686 N N . ARG A 1 84 ? -4.587 6.355 13.321 1.00 72.69 84 ARG A N 1
ATOM 687 C CA . ARG A 1 84 ? -5.774 5.581 12.950 1.00 72.69 84 ARG A CA 1
ATOM 688 C C . ARG A 1 84 ? -6.947 6.555 12.915 1.00 72.69 84 ARG A C 1
ATOM 690 O O . ARG A 1 84 ? -7.205 7.194 13.931 1.00 72.69 84 ARG A O 1
ATOM 697 N N . ALA A 1 85 ? -7.625 6.664 11.771 1.00 65.12 85 ALA A N 1
ATOM 698 C CA . ALA A 1 85 ? -8.913 7.349 11.706 1.00 65.12 85 ALA A CA 1
ATOM 699 C C . ALA A 1 85 ? -9.830 6.737 12.780 1.00 65.12 85 ALA A C 1
ATOM 701 O O . ALA A 1 85 ? -9.880 5.505 12.904 1.00 65.12 85 ALA A O 1
ATOM 702 N N . ARG A 1 86 ? -10.411 7.602 13.618 1.00 57.31 86 ARG A N 1
ATOM 703 C CA . ARG A 1 86 ? -11.262 7.215 14.749 1.00 57.31 86 ARG A CA 1
ATOM 704 C C . ARG A 1 86 ? -12.569 6.613 14.261 1.00 57.31 86 ARG A C 1
ATOM 706 O O . ARG A 1 86 ? -13.120 7.159 13.283 1.00 57.31 86 ARG A O 1
#

Radius of gyration: 14.44 Å; chains: 1; bounding box: 32×25×44 Å

Secondary structure (DSSP, 8-state):
------SS-TTHHHHHHH-HHHHHHHHHHHHHHGGGTTTTS-TT-SPPPHHHHHHHHHHHH-TT----HHHHHHHHHHHHHSPPP-